Protein AF-A0A959MTA3-F1 (afdb_monomer_lite)

Structure (mmCIF, N/CA/C/O backbone):
data_AF-A0A959MTA3-F1
#
_entry.id   AF-A0A959MTA3-F1
#
loop_
_atom_site.group_PDB
_atom_site.id
_atom_site.type_symbol
_atom_site.label_atom_id
_atom_site.label_alt_id
_atom_site.label_comp_id
_atom_site.label_asym_id
_atom_site.label_entity_id
_atom_site.label_seq_id
_atom_site.pdbx_PDB_ins_code
_atom_site.Cartn_x
_atom_site.Cartn_y
_atom_site.Cartn_z
_atom_site.occupancy
_atom_site.B_iso_or_equiv
_atom_site.auth_seq_id
_atom_site.auth_comp_id
_atom_site.auth_asym_id
_atom_site.auth_atom_id
_atom_site.pdbx_PDB_model_num
ATOM 1 N N . MET A 1 1 ? -12.024 7.067 8.866 1.00 73.94 1 MET A N 1
ATOM 2 C CA . MET A 1 1 ? -10.785 6.322 9.169 1.00 73.94 1 MET A CA 1
ATOM 3 C C . MET A 1 1 ? -10.051 7.084 10.255 1.00 73.94 1 MET A C 1
ATOM 5 O O . MET A 1 1 ? -10.193 8.302 10.292 1.00 73.94 1 MET A O 1
ATOM 9 N N . ASP A 1 2 ? -9.329 6.401 11.144 1.00 78.75 2 ASP A N 1
ATOM 10 C CA . ASP A 1 2 ? -8.559 7.054 12.213 1.00 78.75 2 ASP A CA 1
ATOM 11 C C . ASP A 1 2 ? -7.487 8.011 11.636 1.00 78.75 2 ASP A C 1
ATOM 13 O O . ASP A 1 2 ? -6.891 7.728 10.591 1.00 78.75 2 ASP A O 1
ATOM 17 N N . GLN A 1 3 ? -7.270 9.163 12.286 1.00 84.12 3 GLN A N 1
ATOM 18 C CA . GLN A 1 3 ? -6.337 10.193 11.810 1.00 84.12 3 GLN A CA 1
ATOM 19 C C . GLN A 1 3 ? -4.887 9.700 11.761 1.00 84.12 3 GLN A C 1
ATOM 21 O O . GLN A 1 3 ? -4.148 10.103 10.863 1.00 84.12 3 GLN A O 1
ATOM 26 N N . GLU A 1 4 ? -4.477 8.808 12.666 1.00 85.56 4 GLU A N 1
ATOM 27 C CA . GLU A 1 4 ? -3.112 8.277 12.682 1.00 85.56 4 GLU A CA 1
ATOM 28 C C . GLU A 1 4 ? -2.850 7.351 11.486 1.00 85.56 4 GLU A C 1
ATOM 30 O O . GLU A 1 4 ? -1.787 7.427 10.866 1.00 85.56 4 GLU A O 1
ATOM 35 N N . LEU A 1 5 ? -3.837 6.534 11.095 1.00 86.62 5 LEU A N 1
ATOM 36 C CA . LEU A 1 5 ? -3.755 5.700 9.888 1.00 86.62 5 LEU A CA 1
ATOM 37 C C . LEU A 1 5 ? -3.669 6.566 8.627 1.00 86.62 5 LEU A C 1
ATOM 39 O O . LEU A 1 5 ? -2.835 6.316 7.757 1.00 86.62 5 LEU A O 1
ATOM 43 N N . LEU A 1 6 ? -4.486 7.621 8.546 1.00 89.12 6 LEU A N 1
ATOM 44 C CA . LEU A 1 6 ? -4.440 8.578 7.437 1.00 89.12 6 LEU A CA 1
ATOM 45 C C . LEU A 1 6 ? -3.087 9.293 7.359 1.00 89.12 6 LEU A C 1
ATOM 47 O O . LEU A 1 6 ? -2.538 9.457 6.268 1.00 89.12 6 LEU A O 1
ATOM 51 N N . HIS A 1 7 ? -2.535 9.692 8.505 1.00 92.62 7 HIS A N 1
ATOM 52 C CA . HIS A 1 7 ? -1.224 10.322 8.575 1.00 92.62 7 HIS A CA 1
ATOM 53 C C . HIS A 1 7 ? -0.120 9.367 8.104 1.00 92.62 7 HIS A C 1
ATOM 55 O O . HIS A 1 7 ? 0.703 9.750 7.273 1.00 92.62 7 HIS A O 1
ATOM 61 N N . LEU A 1 8 ? -0.147 8.104 8.545 1.00 91.88 8 LEU A N 1
ATOM 62 C CA . LEU A 1 8 ? 0.798 7.079 8.102 1.00 91.88 8 LEU A CA 1
ATOM 63 C C . LEU A 1 8 ? 0.738 6.854 6.582 1.00 91.88 8 LEU A C 1
ATOM 65 O O . LEU A 1 8 ? 1.777 6.866 5.926 1.00 91.88 8 LEU A O 1
ATOM 69 N N . LEU A 1 9 ? -0.463 6.713 6.012 1.00 92.62 9 LEU A N 1
ATOM 70 C CA . LEU A 1 9 ? -0.662 6.548 4.565 1.00 92.62 9 LEU A CA 1
ATOM 71 C C . LEU A 1 9 ? -0.181 7.772 3.774 1.00 92.62 9 LEU A C 1
ATOM 73 O O . LEU A 1 9 ? 0.449 7.632 2.726 1.00 92.62 9 LEU A O 1
ATOM 77 N N . SER A 1 10 ? -0.457 8.979 4.280 1.00 92.75 10 SER A N 1
ATOM 78 C CA . SER A 1 10 ? 0.000 10.231 3.670 1.00 92.75 10 SER A CA 1
ATOM 79 C C . SER A 1 10 ? 1.525 10.345 3.688 1.00 92.75 10 SER A C 1
ATOM 81 O O . SER A 1 10 ? 2.115 10.746 2.685 1.00 92.75 10 SER A O 1
ATOM 83 N N . ASN A 1 11 ? 2.165 9.991 4.803 1.00 93.00 11 ASN A N 1
ATOM 84 C CA . ASN A 1 11 ? 3.620 10.026 4.920 1.00 93.00 11 ASN A CA 1
ATOM 85 C C . ASN A 1 11 ? 4.263 8.991 4.006 1.00 93.00 11 ASN A C 1
ATOM 87 O O . ASN A 1 11 ? 5.184 9.328 3.275 1.00 93.00 11 ASN A O 1
ATOM 91 N N . TRP A 1 12 ? 3.736 7.765 3.970 1.00 92.75 12 TRP A N 1
ATOM 92 C CA . TRP A 1 12 ? 4.219 6.734 3.055 1.00 92.75 12 TRP A CA 1
ATOM 93 C C . TRP A 1 12 ? 4.123 7.174 1.589 1.00 92.75 12 TRP A C 1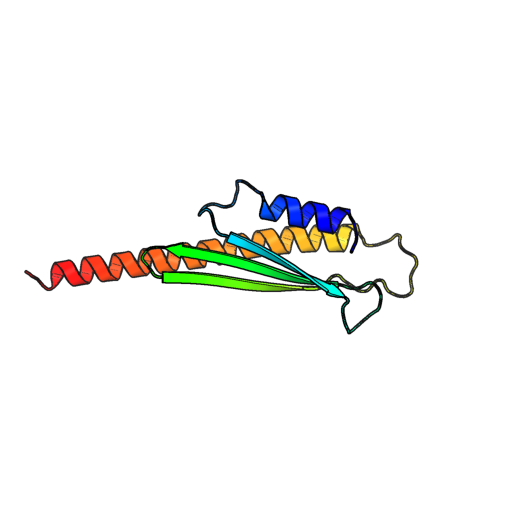
ATOM 95 O O . TRP A 1 12 ? 5.096 7.071 0.843 1.00 92.75 12 TRP A O 1
ATOM 105 N N . LYS A 1 13 ? 2.990 7.759 1.182 1.00 89.81 13 LYS A N 1
ATOM 106 C CA . LYS A 1 13 ? 2.799 8.281 -0.180 1.00 89.81 13 LYS A CA 1
ATOM 107 C C . LYS A 1 13 ? 3.836 9.349 -0.564 1.00 89.81 13 LYS A C 1
ATOM 109 O O . LYS A 1 13 ? 4.170 9.458 -1.739 1.00 89.81 13 LYS A O 1
ATOM 114 N N . LYS A 1 14 ? 4.313 10.134 0.406 1.00 87.44 14 LYS A N 1
ATOM 115 C CA . LYS A 1 14 ? 5.288 11.224 0.220 1.00 87.44 14 LYS A CA 1
ATOM 116 C C . LYS A 1 14 ? 6.725 10.840 0.591 1.00 87.44 14 LYS A C 1
ATOM 118 O O . LYS A 1 14 ? 7.599 11.692 0.489 1.00 87.44 14 LYS A O 1
ATOM 123 N N . SER A 1 15 ? 6.953 9.618 1.070 1.00 85.62 15 SER A N 1
ATOM 124 C CA . SER A 1 15 ? 8.252 9.200 1.596 1.00 85.62 15 SER A CA 1
ATOM 125 C C . SER A 1 15 ? 9.319 9.241 0.505 1.00 85.62 15 SER A C 1
ATOM 127 O O . SER A 1 15 ? 9.092 8.763 -0.608 1.00 85.62 15 SER A O 1
ATOM 129 N N . GLU A 1 16 ? 10.491 9.769 0.857 1.00 75.94 16 GLU A N 1
ATOM 130 C CA . GLU A 1 16 ? 11.686 9.794 0.007 1.00 75.94 16 GLU A CA 1
ATOM 131 C C . GLU A 1 16 ? 12.287 8.393 -0.194 1.00 75.94 16 GLU A C 1
ATOM 133 O O . GLU A 1 16 ? 13.038 8.176 -1.137 1.00 75.94 16 GLU A O 1
ATOM 138 N N . GLU A 1 17 ? 11.878 7.402 0.610 1.00 70.31 17 GLU A N 1
ATOM 139 C CA . GLU A 1 17 ? 12.233 5.980 0.437 1.00 70.31 17 GLU A CA 1
ATOM 140 C C . GLU A 1 17 ? 11.559 5.329 -0.791 1.00 70.31 17 GLU A C 1
ATOM 142 O O . GLU A 1 17 ? 11.613 4.116 -0.998 1.00 70.31 17 GLU A O 1
ATOM 147 N N . ASN A 1 18 ? 10.902 6.129 -1.627 1.00 70.62 18 ASN A N 1
ATOM 148 C CA . ASN A 1 18 ? 10.409 5.748 -2.939 1.00 70.62 18 ASN A CA 1
ATOM 149 C C . ASN A 1 18 ? 11.575 5.606 -3.931 1.00 70.62 18 ASN A C 1
ATOM 151 O O . ASN A 1 18 ? 11.815 6.483 -4.760 1.00 70.62 18 ASN A O 1
ATOM 155 N N . TYR A 1 19 ? 12.296 4.489 -3.825 1.00 67.94 19 TYR A N 1
ATOM 156 C CA . TYR A 1 19 ? 13.587 4.248 -4.479 1.00 67.94 19 TYR A CA 1
ATOM 157 C C . TYR A 1 19 ? 13.597 4.517 -5.993 1.00 67.94 19 TYR A C 1
ATOM 159 O O . TYR A 1 19 ? 14.596 4.981 -6.535 1.00 67.94 19 TYR A O 1
ATOM 167 N N . PHE A 1 20 ? 12.472 4.268 -6.670 1.00 76.19 20 PHE A N 1
ATOM 168 C CA . PHE A 1 20 ? 12.342 4.446 -8.117 1.00 76.19 20 PHE A CA 1
ATOM 169 C C . PHE A 1 20 ? 11.444 5.621 -8.530 1.00 76.19 20 PHE A C 1
ATOM 171 O O . PHE A 1 20 ? 11.128 5.770 -9.707 1.00 76.19 20 PHE A O 1
ATOM 178 N N . GLY A 1 21 ? 10.988 6.453 -7.590 1.00 81.69 21 GLY A N 1
ATOM 179 C CA . GLY A 1 21 ? 10.060 7.542 -7.909 1.00 81.69 21 GLY A CA 1
ATOM 180 C C . GLY A 1 21 ? 8.699 7.050 -8.422 1.00 81.69 21 GLY A C 1
ATOM 181 O O . GLY A 1 21 ? 8.058 7.716 -9.233 1.00 81.69 21 GLY A O 1
ATOM 182 N N . ALA A 1 22 ? 8.246 5.881 -7.963 1.00 87.50 22 ALA A N 1
ATOM 183 C CA . ALA A 1 22 ? 6.963 5.308 -8.342 1.00 87.50 22 ALA A CA 1
ATOM 184 C C . ALA A 1 22 ? 5.787 6.199 -7.909 1.00 87.50 22 ALA A C 1
ATOM 186 O O . ALA A 1 22 ? 5.779 6.790 -6.826 1.00 87.50 22 ALA A O 1
ATOM 187 N N . LEU A 1 23 ? 4.746 6.258 -8.733 1.00 90.94 23 LEU A N 1
ATOM 188 C CA . LEU A 1 23 ? 3.480 6.872 -8.365 1.00 90.94 23 LEU A CA 1
ATOM 189 C C . LEU A 1 23 ? 2.779 5.994 -7.322 1.00 90.94 23 LEU A C 1
ATOM 191 O O . LEU A 1 23 ? 2.409 4.858 -7.613 1.00 90.94 23 LEU A O 1
ATOM 195 N N . ARG A 1 24 ? 2.557 6.541 -6.123 1.00 93.44 24 ARG A N 1
ATOM 196 C CA . ARG A 1 24 ? 1.843 5.875 -5.024 1.00 93.44 24 ARG A CA 1
ATOM 197 C C . ARG A 1 24 ? 0.404 6.371 -4.908 1.00 93.44 24 ARG A C 1
ATOM 199 O O . ARG A 1 24 ? 0.154 7.561 -4.695 1.00 93.44 24 ARG A O 1
ATOM 206 N N . ASN A 1 25 ? -0.550 5.451 -4.975 1.00 93.81 25 ASN A N 1
ATOM 207 C CA . ASN A 1 25 ? -1.977 5.712 -4.839 1.00 93.81 25 ASN A CA 1
ATOM 208 C C . ASN A 1 25 ? -2.547 5.004 -3.610 1.00 93.81 25 ASN A C 1
ATOM 210 O O . ASN A 1 25 ? -2.253 3.844 -3.331 1.00 93.81 25 ASN A O 1
ATOM 214 N N . VAL A 1 26 ? -3.417 5.714 -2.893 1.00 92.69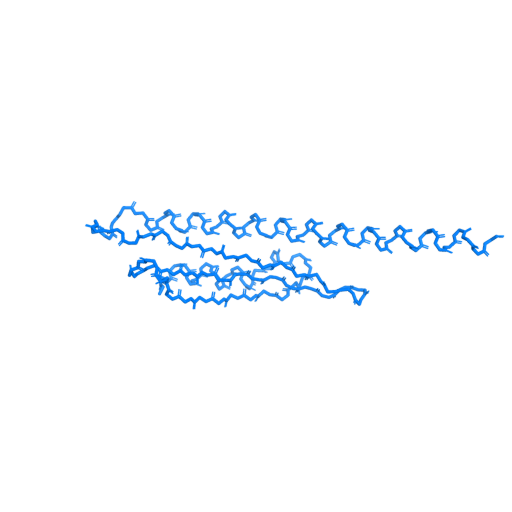 26 VAL A N 1
ATOM 215 C CA . VAL A 1 26 ? -4.151 5.184 -1.745 1.00 92.69 26 VAL A CA 1
ATOM 216 C C . VAL A 1 26 ? -5.612 5.561 -1.916 1.00 92.69 26 VAL A C 1
ATOM 218 O O . VAL A 1 26 ? -5.937 6.736 -2.094 1.00 92.69 26 VAL A O 1
ATOM 221 N N . ARG A 1 27 ? -6.493 4.567 -1.871 1.00 92.25 27 ARG A N 1
ATOM 222 C CA . ARG A 1 27 ? -7.947 4.752 -1.819 1.00 92.25 27 ARG A CA 1
ATOM 223 C C . ARG A 1 27 ? -8.482 3.975 -0.638 1.00 92.25 27 ARG A C 1
ATOM 225 O O . ARG A 1 27 ? -7.959 2.913 -0.327 1.00 92.25 27 ARG A O 1
ATOM 232 N N . TYR A 1 28 ? -9.528 4.472 -0.002 1.00 90.12 28 TYR A N 1
ATOM 233 C CA . TYR A 1 28 ? -10.169 3.745 1.078 1.00 90.12 28 TYR A CA 1
ATOM 234 C C . TYR A 1 28 ? -11.680 3.880 1.019 1.00 90.12 28 TYR A C 1
ATOM 236 O O . TYR A 1 28 ? -12.207 4.907 0.593 1.00 90.12 28 TYR A O 1
ATOM 244 N N . CYS A 1 29 ? -12.367 2.837 1.459 1.00 88.38 29 CYS A N 1
ATOM 245 C CA . CYS A 1 29 ? -13.810 2.822 1.635 1.00 88.38 29 CYS A CA 1
ATOM 246 C C . CYS A 1 29 ? -14.157 2.111 2.940 1.00 88.38 29 CYS A C 1
ATOM 248 O O . CYS A 1 29 ? -13.324 1.405 3.510 1.00 88.38 29 CYS A O 1
ATOM 250 N N . HIS A 1 30 ? -15.382 2.310 3.414 1.00 84.38 30 HIS A N 1
ATOM 251 C CA . HIS A 1 30 ? -15.904 1.504 4.509 1.00 84.38 30 HIS A CA 1
ATOM 252 C C . HIS A 1 30 ? -15.956 0.029 4.096 1.00 84.38 30 HIS A C 1
ATOM 254 O O . HIS A 1 30 ? -16.244 -0.290 2.939 1.00 84.38 30 HIS A O 1
ATOM 260 N N . SER A 1 31 ? -15.638 -0.854 5.039 1.00 78.81 31 SER A N 1
ATOM 261 C CA . SER A 1 31 ? -15.830 -2.293 4.881 1.00 78.81 31 SER A CA 1
ATOM 262 C C . SER A 1 31 ? -17.319 -2.606 4.786 1.00 78.81 31 SER A C 1
ATOM 264 O O . SER A 1 31 ? -18.134 -2.013 5.489 1.00 78.81 31 SER A O 1
ATOM 266 N N . PHE A 1 32 ? -17.668 -3.569 3.938 1.00 77.38 32 PHE A N 1
ATOM 267 C CA . PHE A 1 32 ? -19.017 -4.138 3.903 1.00 77.38 32 PHE A CA 1
ATOM 268 C C . PHE A 1 32 ? -19.222 -5.210 4.985 1.00 77.38 32 PHE A C 1
ATOM 270 O O . PHE A 1 32 ? -20.335 -5.700 5.143 1.00 77.38 32 PHE A O 1
ATOM 277 N N . ILE A 1 33 ? -18.151 -5.606 5.685 1.00 72.88 33 ILE A N 1
ATOM 278 C CA . ILE A 1 33 ? -18.143 -6.725 6.633 1.00 72.88 33 ILE A CA 1
ATOM 279 C C . ILE A 1 33 ? -18.549 -6.253 8.032 1.00 72.88 33 ILE A C 1
ATOM 281 O O . ILE A 1 33 ? -19.394 -6.886 8.660 1.00 72.88 33 ILE A O 1
ATOM 285 N N . ALA A 1 34 ? -17.983 -5.140 8.508 1.00 69.69 34 ALA A N 1
ATOM 286 C CA . ALA A 1 34 ? -18.316 -4.575 9.810 1.00 69.69 34 ALA A CA 1
ATOM 287 C C . ALA A 1 34 ? -18.282 -3.040 9.813 1.00 69.69 34 ALA A C 1
ATOM 289 O O . ALA A 1 34 ? -17.497 -2.399 9.108 1.00 69.69 34 ALA A O 1
ATOM 290 N N . GLU A 1 35 ? -19.137 -2.445 10.646 1.00 69.56 35 GLU A N 1
ATOM 291 C CA . GLU A 1 35 ? -19.173 -1.002 10.861 1.00 69.56 35 GLU A CA 1
ATOM 292 C C . GLU A 1 35 ? -17.869 -0.518 11.517 1.00 69.56 35 GLU A C 1
ATOM 294 O O . GLU A 1 35 ? -17.283 -1.183 12.369 1.00 69.56 35 GLU A O 1
ATOM 299 N N . GLY A 1 36 ? -17.370 0.639 11.081 1.00 71.94 36 GLY A N 1
ATOM 300 C CA . GLY A 1 36 ? -16.109 1.202 11.577 1.00 71.94 36 GLY A CA 1
ATOM 301 C C . GLY A 1 36 ? -14.834 0.614 10.955 1.00 71.94 36 GLY A C 1
ATOM 302 O O . GLY A 1 36 ? -13.774 1.222 11.107 1.00 71.94 36 GLY A O 1
ATOM 303 N N . GLU A 1 37 ? -14.918 -0.486 10.201 1.00 78.06 37 GLU A N 1
ATOM 304 C CA . GLU A 1 37 ? -13.804 -1.004 9.401 1.00 78.06 37 GLU A CA 1
ATOM 305 C C . GLU A 1 37 ? -13.644 -0.254 8.070 1.00 78.06 37 GLU A C 1
ATOM 307 O O . GLU A 1 37 ? -14.597 0.267 7.479 1.00 78.06 37 GLU A O 1
ATOM 312 N N . TYR A 1 38 ? -12.416 -0.259 7.559 1.00 84.50 38 TYR A N 1
ATOM 313 C CA . TYR A 1 38 ? -12.031 0.299 6.277 1.00 84.50 38 TYR A CA 1
ATOM 314 C C . TYR A 1 38 ? -11.227 -0.712 5.464 1.00 84.50 38 TYR A C 1
ATOM 316 O O . TYR A 1 38 ? -10.356 -1.418 5.974 1.00 84.50 38 TYR A O 1
ATOM 324 N N . ILE A 1 39 ? -11.475 -0.704 4.159 1.00 88.31 39 ILE A N 1
ATOM 325 C CA . ILE A 1 39 ? -10.642 -1.371 3.165 1.00 88.31 39 ILE A CA 1
ATOM 326 C C . ILE A 1 39 ? -9.783 -0.293 2.519 1.00 88.31 39 ILE A C 1
ATOM 328 O O . ILE A 1 39 ? -10.307 0.679 1.973 1.00 88.31 39 ILE A O 1
ATOM 332 N N . VAL A 1 40 ? -8.466 -0.458 2.577 1.00 91.12 40 VAL A N 1
ATOM 333 C CA . VAL A 1 40 ? -7.484 0.458 1.998 1.00 91.12 40 VAL A CA 1
ATOM 334 C C . VAL A 1 40 ? -6.852 -0.206 0.783 1.00 91.12 40 VAL A C 1
ATOM 336 O O . VAL A 1 40 ? -6.104 -1.166 0.898 1.00 91.12 40 VAL A O 1
ATOM 339 N N . SER A 1 41 ? -7.146 0.304 -0.404 1.00 93.62 41 SER A N 1
ATOM 340 C CA . SER A 1 41 ? -6.469 -0.083 -1.636 1.00 93.62 41 SER A CA 1
ATOM 341 C C . SER A 1 41 ? -5.177 0.713 -1.771 1.00 93.62 41 SER A C 1
ATOM 343 O O . SER A 1 41 ? -5.223 1.935 -1.938 1.00 93.62 41 SER A O 1
ATOM 345 N N . ILE A 1 42 ? -4.046 0.013 -1.763 1.00 94.31 42 ILE A N 1
ATOM 346 C CA . ILE A 1 42 ? -2.707 0.586 -1.915 1.00 94.31 42 ILE A CA 1
ATOM 347 C C . ILE A 1 42 ? -2.137 0.130 -3.254 1.00 94.31 42 ILE A C 1
ATOM 349 O O . ILE A 1 42 ? -2.256 -1.040 -3.619 1.00 94.31 42 ILE A O 1
ATOM 353 N N . GLU A 1 43 ? -1.568 1.066 -4.004 1.00 95.81 43 GLU A N 1
ATOM 354 C CA . GLU A 1 43 ? -1.025 0.828 -5.337 1.00 95.81 43 GLU A CA 1
ATOM 355 C C . GLU A 1 43 ? 0.270 1.624 -5.543 1.00 95.81 43 GLU A C 1
ATOM 357 O O . GLU A 1 43 ? 0.333 2.804 -5.192 1.00 95.81 43 GLU A O 1
ATOM 362 N N . SER A 1 44 ? 1.272 0.981 -6.143 1.00 94.06 44 SER A N 1
ATOM 363 C CA . SER A 1 44 ? 2.491 1.608 -6.661 1.00 94.06 44 SER A CA 1
ATOM 364 C C . SER A 1 44 ? 2.597 1.322 -8.152 1.00 94.06 44 SER A C 1
ATOM 366 O O . SER A 1 44 ? 2.361 0.192 -8.584 1.00 94.06 44 SER A O 1
ATOM 368 N N . VAL A 1 45 ? 2.939 2.343 -8.936 1.00 93.25 45 VAL A N 1
ATOM 369 C CA . VAL A 1 45 ? 3.091 2.247 -10.391 1.00 93.25 45 VAL A CA 1
ATOM 370 C C . VAL A 1 45 ? 4.358 2.959 -10.826 1.00 93.25 45 VAL A C 1
ATOM 372 O O . VAL A 1 45 ? 4.593 4.102 -10.444 1.00 93.25 45 VAL A O 1
ATOM 375 N N . ILE A 1 46 ? 5.139 2.326 -11.689 1.00 92.88 46 ILE A N 1
ATOM 376 C CA . ILE A 1 46 ? 6.239 2.976 -12.393 1.00 92.88 46 ILE A CA 1
ATOM 377 C C . ILE A 1 46 ? 6.229 2.578 -13.862 1.00 92.88 46 ILE A C 1
ATOM 379 O O . ILE A 1 46 ? 5.772 1.497 -14.224 1.00 92.88 46 ILE A O 1
ATOM 383 N N . THR A 1 47 ? 6.714 3.471 -14.717 1.00 88.69 47 THR A N 1
ATOM 384 C CA . THR A 1 47 ? 7.008 3.149 -16.112 1.00 88.69 47 THR A CA 1
ATOM 385 C C . THR A 1 47 ? 8.499 3.328 -16.352 1.00 88.69 47 THR A C 1
ATOM 387 O O . THR A 1 47 ? 9.014 4.431 -16.186 1.00 88.69 47 THR A O 1
ATOM 390 N N . VAL A 1 48 ? 9.178 2.250 -16.741 1.00 82.12 48 VAL A N 1
ATOM 391 C CA . VAL A 1 48 ? 10.604 2.240 -17.099 1.00 82.12 48 VAL A CA 1
ATOM 392 C C . VAL A 1 48 ? 10.755 1.476 -18.410 1.00 82.12 48 VAL A C 1
ATOM 394 O O . VAL A 1 48 ? 10.082 0.473 -18.613 1.00 82.12 48 VAL A O 1
ATOM 397 N N . ASN A 1 49 ? 11.580 1.964 -19.341 1.00 78.88 49 ASN A N 1
ATOM 398 C CA . ASN A 1 49 ? 11.828 1.313 -20.638 1.00 78.88 49 ASN A CA 1
ATOM 399 C C . ASN A 1 49 ? 10.548 0.925 -21.415 1.00 78.88 49 ASN A C 1
ATOM 401 O O . ASN A 1 49 ? 10.482 -0.130 -22.037 1.00 78.88 49 ASN A O 1
ATOM 405 N N . LYS A 1 50 ? 9.514 1.785 -21.384 1.00 82.62 50 LYS A N 1
ATOM 406 C CA . LYS A 1 50 ? 8.171 1.552 -21.972 1.00 82.62 50 LYS A CA 1
ATOM 407 C C . LYS A 1 50 ? 7.379 0.389 -21.351 1.00 82.62 50 LYS A C 1
ATOM 409 O O . LYS A 1 50 ? 6.277 0.106 -21.813 1.00 82.62 50 LYS A O 1
ATOM 414 N N . GLN A 1 51 ? 7.888 -0.241 -20.297 1.00 81.94 51 GLN A N 1
ATOM 415 C CA . GLN A 1 51 ? 7.172 -1.233 -19.508 1.00 81.94 51 GLN A CA 1
ATOM 416 C C . GLN A 1 51 ? 6.556 -0.568 -18.276 1.00 81.94 51 GLN A C 1
ATOM 418 O O . GLN A 1 51 ? 7.212 0.198 -17.568 1.00 81.94 51 GLN A O 1
ATOM 423 N N . THR A 1 52 ? 5.283 -0.858 -18.016 1.00 90.12 52 THR A N 1
ATOM 424 C CA . THR A 1 52 ? 4.587 -0.393 -16.813 1.00 90.12 52 THR A CA 1
ATOM 425 C C . THR A 1 52 ? 4.547 -1.515 -15.788 1.00 90.12 52 THR A C 1
ATOM 427 O O . THR A 1 52 ? 3.981 -2.576 -16.040 1.00 90.12 52 THR A O 1
ATOM 430 N N . ILE A 1 53 ? 5.111 -1.250 -14.614 1.00 90.31 53 ILE A N 1
ATOM 431 C CA . ILE A 1 53 ? 5.117 -2.159 -13.473 1.00 90.31 53 ILE A CA 1
ATOM 432 C C . ILE A 1 53 ? 4.155 -1.587 -12.441 1.00 90.31 53 ILE A C 1
ATOM 434 O O . ILE A 1 53 ? 4.281 -0.432 -12.030 1.00 90.31 53 ILE A O 1
ATOM 438 N N . SER A 1 54 ? 3.167 -2.385 -12.046 1.00 93.12 54 SER A N 1
ATOM 439 C CA . SER A 1 54 ? 2.151 -1.992 -11.076 1.00 93.12 54 SER A CA 1
ATOM 440 C C . SER A 1 54 ? 1.933 -3.107 -10.067 1.00 93.12 54 SER A C 1
ATOM 442 O O . SER A 1 54 ? 1.716 -4.258 -10.442 1.00 93.12 54 SER A O 1
ATOM 444 N N . LEU A 1 55 ? 1.952 -2.749 -8.785 1.00 94.00 55 LEU A N 1
ATOM 445 C CA . LEU A 1 55 ? 1.512 -3.619 -7.704 1.00 94.00 55 LEU A CA 1
ATOM 446 C C . LEU A 1 55 ? 0.341 -2.952 -6.999 1.00 94.00 55 LEU A C 1
ATOM 448 O O . LEU A 1 55 ? 0.405 -1.771 -6.664 1.00 94.00 55 LEU A O 1
ATOM 452 N N . LYS A 1 56 ? -0.722 -3.716 -6.751 1.00 95.50 56 LYS A N 1
ATOM 453 C CA . LYS A 1 56 ? -1.907 -3.253 -6.033 1.00 95.50 56 LYS A CA 1
ATOM 454 C C . LYS A 1 56 ? -2.357 -4.309 -5.042 1.00 95.50 56 LYS A C 1
ATOM 456 O O . LYS A 1 56 ? -2.574 -5.458 -5.422 1.00 95.50 56 LYS A O 1
ATOM 461 N N . ARG A 1 57 ? -2.520 -3.925 -3.776 1.00 93.75 57 ARG A N 1
ATOM 462 C CA . ARG A 1 57 ? -2.971 -4.830 -2.713 1.00 93.75 57 ARG A CA 1
ATOM 463 C C . ARG A 1 57 ? -3.937 -4.128 -1.755 1.00 93.75 57 ARG A C 1
ATOM 465 O O . ARG A 1 57 ? -3.730 -2.956 -1.427 1.00 93.75 57 ARG A O 1
ATOM 472 N N . PRO A 1 58 ? -4.999 -4.819 -1.311 1.00 92.00 58 PRO A N 1
ATOM 473 C CA . PRO A 1 58 ? -5.858 -4.316 -0.254 1.00 92.00 58 PRO A CA 1
ATOM 474 C C . PRO A 1 58 ? -5.218 -4.534 1.125 1.00 92.00 58 PRO A C 1
ATOM 476 O O . PRO A 1 58 ? -4.569 -5.550 1.371 1.00 92.00 58 PRO A O 1
ATOM 479 N N . PHE A 1 59 ? -5.465 -3.599 2.034 1.00 89.12 59 PHE A N 1
ATOM 480 C CA . PHE A 1 59 ? -5.240 -3.714 3.468 1.00 89.12 59 PHE A CA 1
ATOM 481 C C . PHE A 1 59 ? -6.581 -3.549 4.186 1.00 89.12 59 PHE A C 1
ATOM 483 O O . PHE A 1 59 ? -7.317 -2.598 3.922 1.00 89.12 59 PHE A O 1
ATOM 490 N N . PHE A 1 60 ? -6.901 -4.470 5.087 1.00 85.88 60 PHE A N 1
ATOM 491 C CA . PHE A 1 60 ? -8.142 -4.463 5.855 1.00 85.88 60 PHE A CA 1
ATOM 492 C C . PHE A 1 60 ? -7.823 -4.032 7.283 1.00 85.88 60 PHE A C 1
ATOM 494 O O . PHE A 1 60 ? -6.988 -4.657 7.937 1.00 85.88 60 PHE A O 1
ATOM 501 N N . THR A 1 61 ? -8.459 -2.964 7.764 1.00 81.31 61 THR A N 1
ATOM 502 C CA . THR A 1 61 ? -8.392 -2.622 9.193 1.00 81.31 61 THR A CA 1
ATOM 503 C C . THR A 1 61 ? -9.216 -3.639 9.973 1.00 81.31 61 THR A C 1
ATOM 505 O O . THR A 1 61 ? -10.314 -3.976 9.527 1.00 81.31 61 THR A O 1
ATOM 508 N N . PHE A 1 62 ? -8.737 -4.104 11.124 1.00 70.00 62 PHE A N 1
ATOM 509 C CA . PHE A 1 62 ? -9.497 -5.063 11.926 1.00 70.00 62 PHE A CA 1
ATOM 510 C C . PHE A 1 62 ? -10.789 -4.452 12.488 1.00 70.00 62 PHE A C 1
ATOM 512 O O . PHE A 1 62 ? -10.855 -3.249 12.757 1.00 70.00 62 PHE A O 1
ATOM 519 N N . ALA A 1 63 ? -11.798 -5.306 12.701 1.00 52.84 63 ALA A N 1
ATOM 520 C CA . ALA A 1 63 ? -13.073 -4.960 13.316 1.00 52.84 63 ALA A CA 1
ATOM 521 C C . ALA A 1 63 ? -12.880 -4.085 14.552 1.00 52.84 63 ALA A C 1
ATOM 523 O O . ALA A 1 63 ? -12.234 -4.487 15.527 1.00 52.84 63 ALA A O 1
ATOM 524 N N . GLN A 1 64 ? -13.540 -2.927 14.557 1.00 46.72 64 GLN A N 1
ATOM 525 C CA . GLN A 1 64 ? -13.972 -2.311 15.803 1.00 46.72 64 GLN A CA 1
ATOM 526 C C . GLN A 1 64 ? -15.029 -3.245 16.409 1.00 46.72 64 GLN A C 1
ATOM 528 O O . GLN A 1 64 ? -16.223 -3.019 16.277 1.00 46.72 64 GLN A O 1
ATOM 533 N N . SER A 1 65 ? -14.584 -4.366 16.988 1.00 36.66 65 SER A N 1
ATOM 534 C CA . SER A 1 65 ? -15.458 -5.325 17.666 1.00 36.66 65 SER A CA 1
ATOM 535 C C . SER A 1 65 ? -16.265 -4.617 18.753 1.00 36.66 65 SER A C 1
ATOM 537 O O . SER A 1 65 ? -15.820 -3.578 19.244 1.00 36.66 65 SER A O 1
ATOM 539 N N . ASP A 1 66 ? -17.354 -5.241 19.204 1.00 43.84 66 ASP A N 1
ATOM 540 C CA . ASP A 1 66 ? -18.265 -4.848 20.298 1.00 43.84 66 ASP A CA 1
ATOM 541 C C . ASP A 1 66 ? -17.604 -4.643 21.690 1.00 43.84 66 ASP A C 1
ATOM 543 O O . ASP A 1 66 ? -18.236 -4.766 22.740 1.00 43.84 66 ASP A O 1
ATOM 547 N N . ARG A 1 67 ? -16.300 -4.354 21.735 1.00 41.59 67 ARG A N 1
ATOM 548 C CA . ARG A 1 67 ? -15.503 -4.005 22.907 1.00 41.59 67 ARG A CA 1
ATOM 549 C C . ARG A 1 67 ? -14.980 -2.567 22.774 1.00 41.59 67 ARG A C 1
ATOM 551 O O . ARG A 1 67 ? -14.422 -2.200 21.740 1.00 41.59 67 ARG A O 1
ATOM 558 N N . PRO A 1 68 ? -15.100 -1.748 23.830 1.00 41.03 68 PRO A N 1
ATOM 559 C CA . PRO A 1 68 ? -14.905 -0.305 23.761 1.00 41.03 68 PRO A CA 1
ATOM 560 C C . PRO A 1 68 ? -13.444 0.056 23.454 1.00 41.03 68 PRO A C 1
ATOM 562 O O . PRO A 1 68 ? -12.572 -0.152 24.289 1.00 41.03 68 PRO A O 1
ATOM 565 N N . TYR A 1 69 ? -13.197 0.585 22.251 1.00 41.59 69 TYR A N 1
ATOM 566 C CA . TYR A 1 69 ? -12.235 1.628 21.832 1.00 41.59 69 TYR A CA 1
ATOM 567 C C . TYR A 1 69 ? -10.779 1.701 22.369 1.00 41.59 69 TYR A C 1
ATOM 569 O O . TYR A 1 69 ? -10.044 2.587 21.932 1.00 41.59 69 TYR A O 1
ATOM 577 N N . ILE A 1 70 ? -10.300 0.815 23.248 1.00 44.34 70 ILE A N 1
ATOM 578 C CA . ILE A 1 70 ? -9.068 1.062 24.029 1.00 44.34 70 ILE A CA 1
ATOM 579 C C . ILE A 1 70 ? -7.950 0.027 23.788 1.00 44.34 70 ILE A C 1
ATOM 581 O O . ILE A 1 70 ? -6.798 0.312 24.104 1.00 44.34 70 ILE A O 1
ATOM 585 N N . LEU A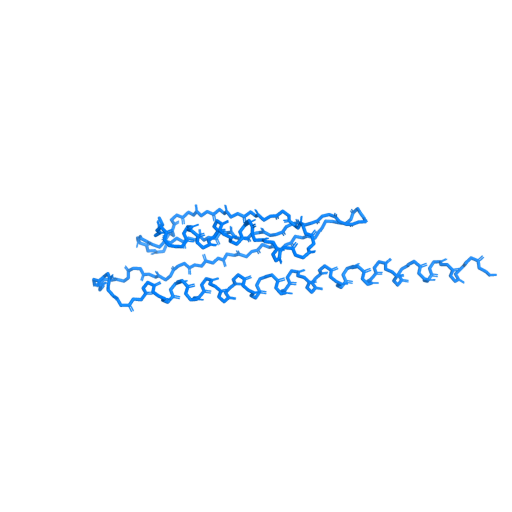 1 71 ? -8.202 -1.132 23.163 1.00 47.22 71 LEU A N 1
ATOM 586 C CA . LEU A 1 71 ? -7.216 -2.231 23.204 1.00 47.22 71 LEU A CA 1
ATOM 587 C C . LEU A 1 71 ? -6.388 -2.531 21.943 1.00 47.22 71 LEU A C 1
ATOM 589 O O . LEU A 1 71 ? -5.408 -3.253 22.099 1.00 47.22 71 LEU A O 1
ATOM 593 N N . ASN A 1 72 ? -6.670 -2.009 20.735 1.00 56.44 72 ASN A N 1
ATOM 594 C CA . ASN A 1 72 ? -5.822 -2.398 19.585 1.00 56.44 72 ASN A CA 1
ATOM 595 C C . ASN A 1 72 ? -5.619 -1.414 18.418 1.00 56.44 72 ASN A C 1
ATOM 597 O O . ASN A 1 72 ? -5.172 -1.829 17.352 1.00 56.44 72 ASN A O 1
ATOM 601 N N . LYS A 1 73 ? -5.809 -0.100 18.611 1.00 60.00 73 LYS A N 1
ATOM 602 C CA . LYS A 1 73 ? -5.412 0.912 17.600 1.00 60.00 73 LYS A CA 1
ATOM 603 C C . LYS A 1 73 ? -3.931 0.815 17.203 1.00 60.00 73 LYS A C 1
ATOM 605 O O . LYS A 1 73 ? -3.567 0.982 16.043 1.00 60.00 73 LYS A O 1
ATOM 610 N N . LYS A 1 74 ? -3.073 0.475 18.173 1.00 65.19 74 LYS A N 1
ATOM 611 C CA . LYS A 1 74 ? -1.650 0.188 17.937 1.00 65.19 74 LYS A CA 1
ATOM 612 C C . LYS A 1 74 ? -1.445 -1.011 17.005 1.00 65.19 74 LYS A C 1
ATOM 614 O O . LYS A 1 74 ? -0.463 -1.018 16.271 1.00 65.19 74 LYS A O 1
ATOM 619 N N . GLY A 1 75 ? -2.361 -1.981 17.020 1.00 75.00 75 GLY A N 1
ATOM 620 C CA . GLY A 1 75 ? -2.353 -3.155 16.152 1.00 75.00 75 GLY A CA 1
ATOM 621 C C . GLY A 1 75 ? -2.538 -2.781 14.686 1.00 75.00 75 GLY A C 1
ATOM 622 O O . GLY A 1 75 ? -1.674 -3.108 13.883 1.00 75.00 75 GLY A O 1
ATOM 623 N N . ASP A 1 76 ? -3.581 -2.020 14.338 1.00 81.38 76 ASP A N 1
ATOM 624 C CA . ASP A 1 76 ? -3.792 -1.577 12.948 1.00 81.38 76 ASP A CA 1
ATOM 625 C C . ASP A 1 76 ? -2.632 -0.721 12.434 1.00 81.38 76 ASP A C 1
ATOM 627 O O . ASP A 1 76 ? -2.172 -0.916 11.313 1.00 81.38 76 ASP A O 1
ATOM 631 N N . ILE A 1 77 ? -2.109 0.190 13.260 1.00 86.62 77 ILE A N 1
ATOM 632 C CA . ILE A 1 77 ? -0.956 1.019 12.885 1.00 86.62 77 ILE A CA 1
ATOM 633 C C . ILE A 1 77 ? 0.287 0.158 12.665 1.00 86.62 77 ILE A C 1
ATOM 635 O O . ILE A 1 77 ? 0.997 0.343 11.677 1.00 86.62 77 ILE A O 1
ATOM 639 N N . TYR A 1 78 ? 0.573 -0.771 13.578 1.00 86.44 78 TYR A N 1
ATOM 640 C CA . TYR A 1 78 ? 1.704 -1.683 13.447 1.00 86.44 78 TYR A CA 1
ATOM 641 C C . TYR A 1 78 ? 1.567 -2.554 12.194 1.00 86.44 78 TYR A C 1
ATOM 643 O O . TYR A 1 78 ? 2.495 -2.611 11.388 1.00 86.44 78 TYR A O 1
ATOM 651 N N . ASN A 1 79 ? 0.397 -3.159 11.991 1.00 87.50 79 ASN A N 1
ATOM 652 C CA . ASN A 1 79 ? 0.105 -4.017 10.849 1.00 87.50 79 ASN A CA 1
ATOM 653 C C . ASN A 1 79 ? 0.198 -3.245 9.536 1.00 87.50 79 ASN A C 1
ATOM 655 O O . ASN A 1 79 ? 0.798 -3.738 8.586 1.00 87.50 79 ASN A O 1
ATOM 659 N N . LEU A 1 80 ? -0.317 -2.014 9.491 1.00 90.88 80 LEU A N 1
ATO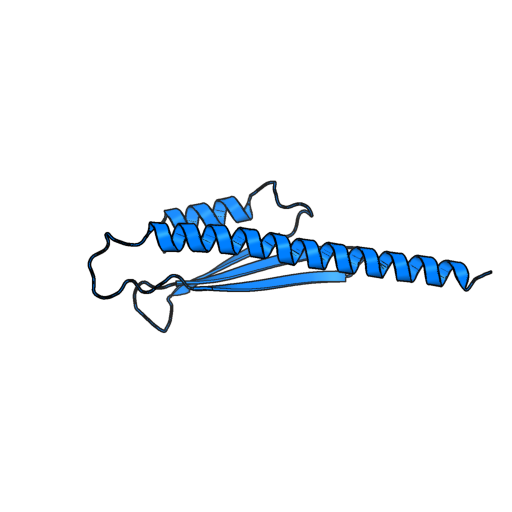M 660 C CA . LEU A 1 80 ? -0.202 -1.163 8.315 1.00 90.88 80 LEU A CA 1
ATOM 661 C C . LEU A 1 80 ? 1.259 -0.794 8.033 1.00 90.88 80 LEU A C 1
ATOM 663 O O . LEU A 1 80 ? 1.681 -0.847 6.884 1.00 90.88 80 LEU A O 1
ATOM 667 N N . LYS A 1 81 ? 2.068 -0.485 9.056 1.00 91.06 81 LYS A N 1
ATOM 668 C CA . LYS A 1 81 ? 3.513 -0.246 8.872 1.00 91.06 81 LYS A CA 1
ATOM 669 C C . LYS A 1 81 ? 4.222 -1.463 8.280 1.00 91.06 81 LYS A C 1
ATOM 671 O O . LYS A 1 81 ? 4.986 -1.307 7.332 1.00 91.06 81 LYS A O 1
ATOM 676 N N . GLN A 1 82 ? 3.969 -2.657 8.821 1.00 90.56 82 GLN A N 1
ATOM 677 C CA . GLN A 1 82 ? 4.567 -3.891 8.297 1.00 90.56 82 GLN A CA 1
ATOM 678 C C . GLN A 1 82 ? 4.093 -4.178 6.870 1.00 90.56 82 GLN A C 1
ATOM 680 O O . GLN A 1 82 ? 4.907 -4.495 6.006 1.00 90.56 82 GLN A O 1
ATOM 685 N N . PHE A 1 83 ? 2.798 -3.992 6.604 1.00 93.31 83 PHE A N 1
ATOM 686 C CA . PHE A 1 83 ? 2.219 -4.142 5.275 1.00 93.31 83 PHE A CA 1
ATOM 687 C C . PHE A 1 83 ? 2.908 -3.223 4.263 1.00 93.31 83 PHE A C 1
ATOM 689 O O . PHE A 1 83 ? 3.405 -3.711 3.254 1.00 93.31 83 PHE A O 1
ATOM 696 N N . LEU A 1 84 ? 2.994 -1.919 4.545 1.00 93.75 84 LEU A N 1
ATOM 697 C CA . LEU A 1 84 ? 3.598 -0.934 3.641 1.00 93.75 84 LEU A CA 1
ATOM 698 C C . LEU A 1 84 ? 5.068 -1.248 3.354 1.00 93.75 84 LEU A C 1
ATOM 700 O O . LEU A 1 84 ? 5.488 -1.188 2.203 1.00 93.75 84 LEU A O 1
ATOM 704 N N . LYS A 1 85 ? 5.822 -1.658 4.381 1.00 92.44 85 LYS A N 1
ATOM 705 C CA . LYS A 1 85 ? 7.213 -2.086 4.218 1.00 92.44 85 LYS A CA 1
ATOM 706 C C . LYS A 1 85 ? 7.323 -3.293 3.282 1.00 92.44 85 LYS A C 1
ATOM 708 O O . LYS A 1 85 ? 8.063 -3.243 2.308 1.00 92.44 85 LYS A O 1
ATOM 713 N N . SER A 1 86 ? 6.551 -4.351 3.543 1.00 93.31 86 SER A N 1
ATOM 714 C CA . SER A 1 86 ? 6.557 -5.555 2.697 1.00 93.31 86 SER A CA 1
ATOM 715 C C . SER A 1 86 ? 6.090 -5.272 1.265 1.00 93.31 86 SER A C 1
ATOM 717 O O . SER A 1 86 ? 6.604 -5.845 0.311 1.00 93.31 86 SER A O 1
ATOM 719 N N . PHE A 1 87 ? 5.138 -4.353 1.104 1.00 94.69 87 PHE A N 1
ATOM 720 C CA . PHE A 1 87 ? 4.618 -3.941 -0.190 1.00 94.69 87 PHE A CA 1
ATOM 721 C C . PHE A 1 87 ? 5.684 -3.227 -1.026 1.00 94.69 87 PHE A C 1
ATOM 723 O O . PHE A 1 87 ? 5.828 -3.534 -2.207 1.00 94.69 87 PHE A O 1
ATOM 730 N N . ASP A 1 88 ? 6.447 -2.313 -0.421 1.00 92.75 88 ASP A N 1
ATOM 731 C CA . ASP A 1 88 ? 7.563 -1.646 -1.094 1.00 92.75 88 ASP A CA 1
ATOM 732 C C . ASP A 1 88 ? 8.697 -2.623 -1.429 1.00 92.75 88 ASP A C 1
ATOM 734 O O . ASP A 1 88 ? 9.240 -2.568 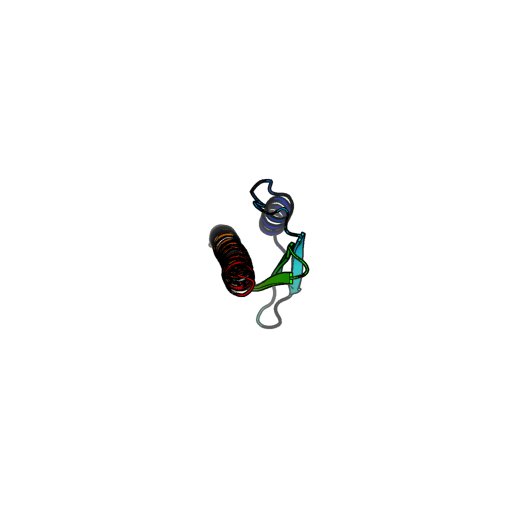-2.529 1.00 92.75 88 ASP A O 1
ATOM 738 N N . GLU A 1 89 ? 9.037 -3.545 -0.523 1.00 92.62 89 GLU A N 1
ATOM 739 C CA . GLU A 1 89 ? 10.042 -4.585 -0.784 1.00 92.62 89 GLU A CA 1
ATOM 740 C C . GLU A 1 89 ? 9.653 -5.461 -1.982 1.00 92.62 89 GLU A C 1
ATOM 742 O O . GLU A 1 89 ? 10.479 -5.699 -2.864 1.00 92.62 89 GLU A O 1
ATOM 747 N N . ASP A 1 90 ? 8.398 -5.910 -2.042 1.00 93.31 90 ASP A N 1
ATOM 748 C CA . ASP A 1 90 ? 7.892 -6.723 -3.148 1.00 93.31 90 ASP A CA 1
ATOM 749 C C . ASP A 1 90 ? 7.852 -5.941 -4.462 1.00 93.31 90 ASP A C 1
ATOM 751 O O . ASP A 1 90 ? 8.275 -6.452 -5.498 1.00 93.31 90 ASP A O 1
ATOM 755 N N . PHE A 1 91 ? 7.385 -4.690 -4.429 1.00 93.06 91 PHE A N 1
ATOM 756 C CA . PHE A 1 91 ? 7.369 -3.837 -5.613 1.00 93.06 91 PHE A CA 1
ATOM 757 C C . PHE A 1 91 ? 8.786 -3.592 -6.142 1.00 93.06 91 PHE A C 1
ATOM 759 O O . PHE A 1 91 ? 9.031 -3.733 -7.336 1.00 93.06 91 PHE A O 1
ATOM 766 N N . ASN A 1 92 ? 9.740 -3.291 -5.259 1.00 90.75 92 ASN A N 1
ATOM 767 C CA . ASN A 1 92 ? 11.128 -3.059 -5.647 1.00 90.75 92 ASN A CA 1
ATOM 768 C C . ASN A 1 92 ? 11.788 -4.319 -6.224 1.00 90.75 92 ASN A C 1
ATOM 770 O O . ASN A 1 92 ? 12.556 -4.208 -7.177 1.00 90.75 92 ASN A O 1
ATOM 774 N N . LYS A 1 93 ? 11.482 -5.508 -5.687 1.00 91.19 93 LYS A N 1
ATOM 775 C CA . LYS A 1 93 ? 11.945 -6.784 -6.259 1.00 91.19 93 LYS A CA 1
ATOM 776 C C . LYS A 1 93 ? 11.406 -7.000 -7.669 1.00 91.19 93 LYS A C 1
ATOM 778 O O . LYS A 1 93 ? 12.185 -7.363 -8.541 1.00 91.19 93 LYS A O 1
ATOM 783 N N . GLU A 1 94 ? 10.119 -6.742 -7.901 1.00 90.12 94 GLU A N 1
ATOM 784 C CA . GLU A 1 94 ? 9.528 -6.851 -9.243 1.00 90.12 94 GLU A CA 1
ATOM 785 C C . GLU A 1 94 ? 10.179 -5.858 -10.215 1.00 90.12 94 GLU A C 1
ATOM 787 O O . GLU A 1 94 ? 10.542 -6.233 -11.324 1.00 90.12 94 GLU A O 1
ATOM 792 N N . VAL A 1 95 ? 10.389 -4.604 -9.794 1.00 88.81 95 VAL A N 1
ATOM 793 C CA . VAL A 1 95 ? 11.084 -3.604 -10.621 1.00 88.81 95 VAL A CA 1
ATOM 794 C C . VAL A 1 95 ? 12.491 -4.072 -10.989 1.00 88.81 95 VAL A C 1
ATOM 796 O O . VAL A 1 95 ? 12.855 -4.016 -12.158 1.00 88.81 95 VAL A O 1
ATOM 799 N N . GLN A 1 96 ? 13.265 -4.569 -10.023 1.00 88.69 96 GLN A N 1
ATOM 800 C CA . GLN A 1 96 ? 14.616 -5.075 -10.275 1.00 88.69 96 GLN A CA 1
ATOM 801 C C . GLN A 1 96 ? 14.624 -6.296 -11.201 1.00 88.69 96 GLN A C 1
ATOM 803 O O . GLN A 1 96 ? 15.446 -6.353 -12.110 1.00 88.69 96 GLN A O 1
ATOM 808 N N . ALA A 1 97 ? 13.694 -7.237 -11.019 1.00 88.38 97 ALA A N 1
ATOM 809 C CA . ALA A 1 97 ? 13.575 -8.403 -11.890 1.00 88.38 97 ALA A CA 1
ATOM 810 C C . ALA A 1 97 ? 13.328 -7.986 -13.348 1.00 88.38 97 ALA A C 1
ATOM 812 O O . ALA A 1 97 ? 14.076 -8.383 -14.230 1.00 88.38 97 ALA A O 1
ATOM 813 N N . ARG A 1 98 ? 12.366 -7.086 -13.589 1.00 84.31 98 ARG A N 1
ATOM 814 C CA . ARG A 1 98 ? 12.057 -6.599 -14.946 1.00 84.31 98 ARG A CA 1
ATOM 815 C C . ARG A 1 98 ? 13.182 -5.795 -15.582 1.00 84.31 98 ARG A C 1
ATOM 817 O O . ARG A 1 98 ? 13.327 -5.812 -16.800 1.00 84.31 98 ARG A O 1
ATOM 824 N N . LEU A 1 99 ? 13.937 -5.049 -14.777 1.00 83.81 99 LEU A N 1
ATOM 825 C CA . LEU A 1 99 ? 15.109 -4.338 -15.274 1.00 83.81 99 LEU A CA 1
ATOM 826 C C . LEU A 1 99 ? 16.181 -5.324 -15.728 1.00 83.81 99 LEU A C 1
ATOM 828 O O . LEU A 1 99 ? 16.686 -5.158 -16.831 1.00 83.81 99 LEU A O 1
ATOM 832 N N . ASN A 1 100 ? 16.479 -6.343 -14.919 1.00 83.00 100 ASN A N 1
ATOM 833 C CA . ASN A 1 100 ? 17.464 -7.370 -15.256 1.00 83.00 100 ASN A CA 1
ATOM 834 C C . ASN A 1 100 ? 17.045 -8.180 -16.490 1.00 83.00 100 ASN A C 1
ATOM 836 O O . ASN A 1 100 ? 17.846 -8.295 -17.409 1.00 83.00 100 ASN A O 1
ATOM 840 N N . ASP A 1 101 ? 15.782 -8.613 -16.573 1.00 78.25 101 ASP A N 1
ATOM 841 C CA . ASP A 1 101 ? 15.256 -9.305 -17.761 1.00 78.25 101 ASP A CA 1
ATOM 842 C C . ASP A 1 101 ? 15.439 -8.448 -19.031 1.00 78.25 101 ASP A C 1
ATOM 844 O O . ASP A 1 101 ? 15.838 -8.936 -20.084 1.00 78.25 101 ASP A O 1
ATOM 848 N N . GLY A 1 102 ? 15.201 -7.134 -18.931 1.00 68.25 102 GLY A N 1
ATOM 849 C CA . GLY A 1 102 ? 15.390 -6.210 -20.049 1.00 68.25 102 GLY A CA 1
ATOM 850 C C . GLY A 1 102 ? 16.853 -5.944 -20.427 1.00 68.25 102 GLY A C 1
ATOM 851 O O . GLY A 1 102 ? 17.098 -5.459 -21.532 1.00 68.25 102 GLY A O 1
ATOM 852 N N . PHE A 1 103 ? 17.814 -6.215 -19.538 1.00 61.06 103 PHE A N 1
ATOM 853 C CA . PHE A 1 103 ? 19.245 -6.168 -19.855 1.00 61.06 103 PHE A CA 1
ATOM 854 C C . PHE A 1 103 ? 19.717 -7.470 -20.510 1.00 61.06 103 PHE A C 1
ATOM 856 O O . PHE A 1 103 ? 20.461 -7.394 -21.488 1.00 61.06 103 PHE A O 1
ATOM 863 N N . ASP A 1 104 ? 19.235 -8.624 -20.044 1.00 61.03 104 ASP A N 1
ATOM 864 C CA . ASP A 1 104 ? 19.548 -9.931 -20.638 1.00 61.03 104 ASP A CA 1
ATOM 865 C C . ASP A 1 104 ? 19.056 -10.004 -22.099 1.00 61.03 104 ASP A C 1
ATOM 867 O O . ASP A 1 104 ? 19.809 -10.391 -22.994 1.00 61.03 104 ASP A O 1
ATOM 871 N N . ASP A 1 105 ? 17.847 -9.495 -22.382 1.00 58.66 105 ASP A N 1
ATOM 872 C CA . ASP A 1 105 ? 17.306 -9.395 -23.750 1.00 58.66 105 ASP A CA 1
ATOM 873 C C . ASP A 1 105 ? 18.183 -8.528 -24.684 1.00 58.66 105 ASP A C 1
ATOM 875 O O . ASP A 1 105 ? 18.240 -8.753 -25.899 1.00 58.66 105 ASP A O 1
ATOM 879 N N . LEU A 1 106 ? 18.868 -7.512 -24.142 1.00 57.12 106 LEU A N 1
ATOM 880 C CA . LEU A 1 106 ? 19.751 -6.631 -24.913 1.00 57.12 106 LEU A CA 1
ATOM 881 C C . LEU A 1 106 ? 21.114 -7.276 -25.181 1.00 57.12 106 LEU A C 1
ATOM 883 O O . LEU A 1 106 ? 21.620 -7.138 -26.297 1.00 57.12 106 LEU A O 1
ATOM 887 N N . GLU A 1 107 ? 21.693 -7.988 -24.210 1.00 57.75 107 GLU A N 1
ATOM 888 C CA . GLU A 1 107 ? 22.944 -8.730 -24.416 1.00 57.75 107 GLU A CA 1
ATOM 889 C C . GLU A 1 107 ? 22.762 -9.854 -25.445 1.00 57.75 107 GLU A C 1
ATOM 891 O O . GLU A 1 107 ? 23.556 -9.942 -26.385 1.00 57.75 107 GLU A O 1
ATOM 896 N N . ASP A 1 108 ? 21.676 -10.628 -25.368 1.00 56.16 108 ASP A N 1
ATOM 897 C CA . ASP A 1 108 ? 21.399 -11.697 -26.337 1.00 56.16 108 ASP A CA 1
ATOM 898 C C . ASP A 1 108 ? 21.161 -11.154 -27.759 1.00 56.16 108 ASP A C 1
ATOM 900 O O . ASP A 1 108 ? 21.608 -11.748 -28.745 1.00 56.16 108 ASP A O 1
ATOM 904 N N . SER A 1 109 ? 20.522 -9.984 -27.891 1.00 55.31 109 SER A N 1
ATOM 905 C CA . SER A 1 109 ? 20.341 -9.330 -29.195 1.00 55.31 109 SER A CA 1
ATOM 906 C C . SER A 1 109 ? 21.656 -8.816 -29.800 1.00 55.31 109 SER A C 1
ATOM 908 O O . SER A 1 109 ? 21.836 -8.880 -31.015 1.00 55.31 109 SER A O 1
ATOM 910 N N . ALA A 1 110 ? 22.603 -8.368 -28.968 1.00 53.66 110 ALA A N 1
ATOM 911 C CA . ALA A 1 110 ? 23.904 -7.876 -29.417 1.00 53.66 110 ALA A CA 1
ATOM 912 C C . ALA A 1 110 ? 24.852 -9.009 -29.858 1.00 53.66 110 ALA A C 1
ATOM 914 O O . ALA A 1 110 ? 25.727 -8.782 -30.693 1.00 53.66 110 ALA A O 1
ATOM 915 N N . PHE A 1 111 ? 24.673 -10.229 -29.339 1.00 49.69 111 PHE A N 1
ATOM 916 C CA . PHE A 1 111 ? 25.458 -11.405 -29.735 1.00 49.69 111 PHE A CA 1
ATOM 917 C C . PHE A 1 111 ? 24.966 -12.091 -31.019 1.00 49.69 111 PHE A C 1
ATOM 919 O O . PHE A 1 111 ? 25.726 -12.842 -31.627 1.00 49.69 111 PHE A O 1
ATOM 926 N N . LEU A 1 112 ? 23.729 -11.835 -31.454 1.00 50.47 112 LEU A N 1
ATOM 927 C CA . LEU A 1 112 ? 23.147 -12.413 -32.675 1.00 50.47 112 LEU A CA 1
ATOM 928 C C . LEU A 1 112 ? 23.426 -11.601 -33.956 1.00 50.47 112 LEU A C 1
ATOM 930 O O . LE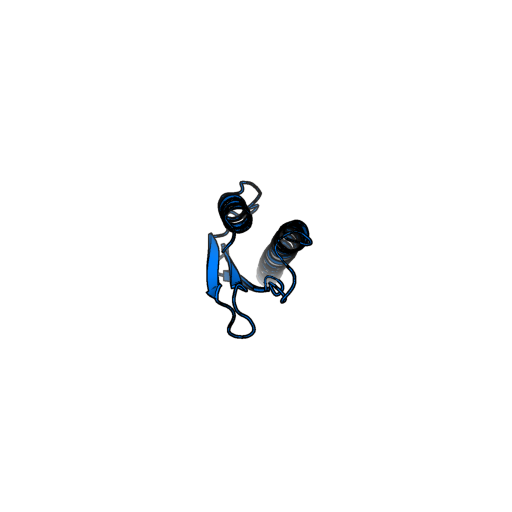U A 1 112 ? 23.085 -12.064 -35.045 1.00 50.47 112 LEU A O 1
ATOM 934 N N . GLU A 1 113 ? 24.050 -10.424 -33.848 1.00 49.09 113 GLU A N 1
ATOM 935 C CA . GLU A 1 113 ? 24.441 -9.578 -34.993 1.00 49.09 113 GLU A CA 1
ATOM 936 C C . GLU A 1 113 ? 25.946 -9.655 -35.360 1.00 49.09 113 GLU A C 1
ATOM 938 O O . GLU A 1 113 ? 26.418 -8.852 -36.171 1.00 49.09 113 GLU A O 1
ATOM 943 N N . LEU A 1 114 ? 26.702 -10.622 -34.818 1.00 42.19 114 LEU A N 1
ATOM 944 C CA . LEU A 1 114 ? 28.107 -10.915 -35.177 1.00 42.19 114 LEU A CA 1
ATOM 945 C C . LEU A 1 114 ? 28.246 -12.241 -35.937 1.00 42.19 114 LEU A C 1
ATOM 947 O O . LEU A 1 114 ? 29.105 -12.289 -36.850 1.00 42.19 114 LEU A O 1
#

Foldseek 3Di:
DDPLLVVVLVCLQVPPVLVQPWRWDWDKDADPPAPPKIKIKIKTWDADPNDIQMDIDIDIQDDPPPDDDDPDPVVSVVVVVVVSVVRSVVSVVVVVVVVVVVVVVVVVVVVVVD

Secondary structure (DSSP, 8-state):
--HHHHHHHHHHHH-TT-TT-PEEEEEEEE-SSSTT-EEEEEEEEEEETTEEEEEEEEEE-----SS-SSS-HHHHHHHHHHHHHHHHHHHHHHHHHHHHHHHHHHHHHHHTT-

Radius of gyration: 18.93 Å; chains: 1; bounding box: 47×24×59 Å

Sequence (114 aa):
MDQELLHLLSNWKKSEENYFGALRNVRYCHSFIAEGEYIVSIESVITVNKQTISLKRPFFTFAQSDRPYILNKKGDIYNLKQFLKSFDEDFNKEVQARLNDGFDDLEDSAFLEL

pLDDT: mean 78.97, std 16.21, range [36.66, 95.81]